Protein AF-A0A813ENY4-F1 (afdb_monomer)

Structure (mmCIF, N/CA/C/O backbone):
data_AF-A0A813ENY4-F1
#
_entry.id   AF-A0A813ENY4-F1
#
loop_
_atom_site.group_PDB
_atom_site.id
_atom_site.type_symbol
_atom_site.label_atom_id
_atom_site.label_alt_id
_atom_site.label_comp_id
_atom_site.label_asym_id
_atom_site.label_entity_id
_atom_site.label_seq_id
_atom_site.pdbx_PDB_ins_code
_atom_site.Cartn_x
_atom_site.Cartn_y
_atom_site.Cartn_z
_atom_site.occupancy
_atom_site.B_iso_or_equiv
_atom_site.auth_seq_id
_atom_site.auth_comp_id
_atom_site.auth_asym_id
_atom_site.auth_atom_id
_atom_site.pdbx_PDB_model_num
ATOM 1 N N . ILE A 1 1 ? 1.647 5.639 4.428 1.00 49.19 1 ILE A N 1
ATOM 2 C CA . ILE A 1 1 ? 2.696 4.763 3.850 1.00 49.19 1 ILE A CA 1
ATOM 3 C C . ILE A 1 1 ? 2.678 4.977 2.338 1.00 49.19 1 ILE A C 1
ATOM 5 O O . ILE A 1 1 ? 1.597 5.144 1.791 1.00 49.19 1 ILE A O 1
ATOM 9 N N . ALA A 1 2 ? 3.833 5.118 1.685 1.00 55.12 2 ALA A N 1
ATOM 10 C CA . ALA A 1 2 ? 3.888 5.324 0.236 1.00 55.12 2 ALA A CA 1
ATOM 11 C C . ALA A 1 2 ? 3.777 3.967 -0.471 1.00 55.12 2 ALA A C 1
ATOM 13 O O . ALA A 1 2 ? 4.491 3.037 -0.095 1.00 55.12 2 ALA A O 1
ATOM 14 N N . LEU A 1 3 ? 2.907 3.855 -1.480 1.00 65.38 3 LEU A N 1
ATOM 15 C CA . LEU A 1 3 ? 2.871 2.681 -2.355 1.00 65.38 3 LEU A CA 1
ATOM 16 C C . LEU A 1 3 ? 4.274 2.432 -2.937 1.00 65.38 3 LEU A C 1
ATOM 18 O O . LEU A 1 3 ? 5.003 3.404 -3.187 1.00 65.38 3 LEU A O 1
ATOM 22 N N . PRO A 1 4 ? 4.670 1.163 -3.182 1.00 71.19 4 PRO A N 1
ATOM 23 C CA . PRO A 1 4 ? 5.935 0.886 -3.840 1.00 71.19 4 PRO A CA 1
ATOM 24 C C . PRO A 1 4 ? 5.975 1.671 -5.156 1.00 71.19 4 PRO A C 1
ATOM 26 O O . PRO A 1 4 ? 4.984 1.694 -5.904 1.00 71.19 4 PRO A O 1
ATOM 29 N N . PRO A 1 5 ? 7.082 2.383 -5.412 1.00 79.12 5 PRO A N 1
ATOM 30 C CA . PRO A 1 5 ? 7.157 3.290 -6.537 1.00 79.12 5 PRO A CA 1
ATOM 31 C C . PRO A 1 5 ? 7.044 2.501 -7.839 1.00 79.12 5 PRO A C 1
ATOM 33 O O . PRO A 1 5 ? 7.488 1.351 -7.925 1.00 79.12 5 PRO A O 1
ATOM 36 N N . ARG A 1 6 ? 6.469 3.128 -8.861 1.00 86.38 6 ARG A N 1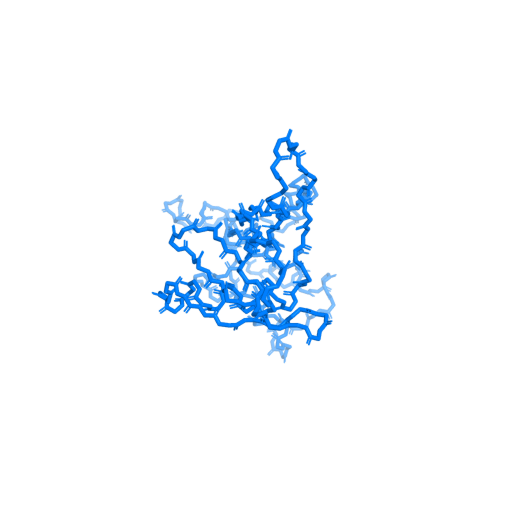
ATOM 37 C CA . ARG A 1 6 ? 6.547 2.592 -10.218 1.00 86.38 6 ARG A CA 1
ATOM 38 C C . ARG A 1 6 ? 7.809 3.106 -10.880 1.00 86.38 6 ARG A C 1
ATOM 40 O O . ARG A 1 6 ? 8.228 4.241 -10.650 1.00 86.38 6 ARG A O 1
ATOM 47 N N . TRP A 1 7 ? 8.413 2.253 -11.689 1.00 89.56 7 TRP A N 1
ATOM 48 C CA . TRP A 1 7 ? 9.549 2.637 -12.502 1.00 89.56 7 TRP A CA 1
ATOM 49 C C . TRP A 1 7 ? 9.051 2.959 -13.898 1.00 89.56 7 TRP A C 1
ATOM 51 O O . TRP A 1 7 ? 8.224 2.245 -14.467 1.00 89.56 7 TRP A O 1
ATOM 61 N N . GLU A 1 8 ? 9.540 4.062 -14.434 1.00 90.69 8 GLU A N 1
ATOM 62 C CA . GLU A 1 8 ? 9.233 4.496 -15.785 1.00 90.69 8 GLU A CA 1
ATOM 63 C C . GLU A 1 8 ? 10.535 4.622 -16.558 1.00 90.69 8 GLU A C 1
ATOM 65 O O . GLU A 1 8 ? 11.577 4.978 -15.996 1.00 90.69 8 GLU A O 1
ATOM 70 N N . PHE A 1 9 ? 10.462 4.339 -17.850 1.00 89.00 9 PHE A N 1
ATOM 71 C CA . PHE A 1 9 ? 11.587 4.438 -18.752 1.00 89.00 9 PHE A CA 1
ATOM 72 C C . PHE A 1 9 ? 11.275 5.341 -19.933 1.00 89.00 9 PHE A C 1
ATOM 74 O O . PHE A 1 9 ? 10.124 5.532 -20.329 1.00 89.00 9 PHE A O 1
ATOM 81 N N . ARG A 1 10 ? 12.331 5.894 -20.510 1.00 87.44 10 ARG A N 1
ATOM 82 C CA . ARG A 1 10 ? 12.266 6.653 -21.750 1.00 87.44 10 ARG A CA 1
ATOM 83 C C . ARG A 1 10 ? 13.466 6.299 -22.604 1.00 87.44 10 ARG A C 1
ATOM 85 O O . ARG A 1 10 ? 14.595 6.401 -22.129 1.00 87.44 10 ARG A O 1
ATOM 92 N N . ASP A 1 11 ? 13.233 5.932 -23.857 1.00 81.31 11 ASP A N 1
ATOM 93 C CA . ASP A 1 11 ? 14.319 5.687 -24.805 1.00 81.31 11 ASP A CA 1
ATOM 94 C C . ASP A 1 11 ? 15.126 6.977 -25.011 1.00 81.31 11 ASP A C 1
ATOM 96 O O . ASP A 1 11 ? 14.566 8.060 -25.223 1.00 81.31 11 ASP A O 1
ATOM 100 N N . ARG A 1 12 ? 16.453 6.887 -24.922 1.00 69.81 12 ARG A N 1
ATOM 101 C CA . ARG A 1 12 ? 17.342 8.034 -25.121 1.00 69.81 12 ARG A CA 1
ATOM 102 C C . ARG A 1 12 ? 17.624 8.229 -26.612 1.00 69.81 12 ARG A C 1
ATOM 104 O O . ARG A 1 12 ? 18.744 8.031 -27.065 1.00 69.81 12 ARG A O 1
ATOM 111 N N . ALA A 1 13 ? 16.613 8.611 -27.388 1.00 62.62 13 ALA A N 1
ATOM 112 C CA . ALA A 1 13 ? 16.852 9.078 -28.752 1.00 62.62 13 ALA A CA 1
ATOM 113 C C . ALA A 1 13 ? 17.598 10.426 -28.709 1.00 62.62 13 ALA A C 1
ATOM 115 O O . ALA A 1 13 ? 17.236 11.317 -27.935 1.00 62.62 13 ALA A O 1
ATOM 116 N N . PHE A 1 14 ? 18.647 10.587 -29.522 1.00 53.12 14 PHE A N 1
ATOM 117 C CA . PHE A 1 14 ? 19.328 11.874 -29.685 1.00 53.12 14 PHE A CA 1
ATOM 118 C C . PHE A 1 14 ? 18.311 12.940 -30.142 1.00 53.12 14 PHE A C 1
ATOM 120 O O . PHE A 1 14 ? 17.732 12.824 -31.216 1.00 53.12 14 PHE A O 1
ATOM 127 N N . GLY A 1 15 ? 18.090 13.980 -29.329 1.00 55.00 15 GLY A N 1
ATOM 128 C CA . GLY A 1 15 ? 17.437 15.223 -29.766 1.00 55.00 15 GLY A CA 1
ATOM 129 C C . GLY A 1 15 ? 15.924 15.377 -29.551 1.00 55.00 15 GLY A C 1
ATOM 130 O O . GLY A 1 15 ? 15.407 16.435 -29.894 1.00 55.00 15 GLY A O 1
ATOM 131 N N . SER A 1 16 ? 15.200 14.417 -28.957 1.00 55.69 16 SER A N 1
ATOM 132 C CA . SER A 1 16 ? 13.771 14.612 -28.632 1.00 55.69 16 SER A CA 1
ATOM 133 C C . SER A 1 16 ? 13.408 14.097 -27.233 1.00 55.69 16 SER A C 1
ATOM 135 O O . SER A 1 16 ? 13.783 12.974 -26.878 1.00 55.69 16 SER A O 1
ATOM 137 N N . PRO A 1 17 ? 12.683 14.878 -26.404 1.00 61.00 17 PRO A N 1
ATOM 138 C CA . PRO A 1 17 ? 12.176 14.401 -25.127 1.00 61.00 17 PRO A CA 1
ATOM 139 C C . PRO A 1 17 ? 11.044 13.397 -25.386 1.00 61.00 17 PRO A C 1
ATOM 141 O O . PRO A 1 17 ? 9.875 13.759 -25.448 1.00 61.00 17 PRO A O 1
ATOM 144 N N . GLY A 1 18 ? 11.396 12.119 -25.543 1.00 68.25 18 GLY A N 1
ATOM 145 C CA . GLY A 1 18 ? 10.421 11.035 -25.672 1.00 68.25 18 GLY A CA 1
ATOM 146 C C . GLY A 1 18 ? 9.425 10.966 -24.502 1.00 68.25 18 GLY A C 1
ATOM 147 O O . GLY A 1 18 ? 9.618 11.565 -23.438 1.00 68.25 18 GLY A O 1
ATOM 148 N N . ILE A 1 19 ? 8.354 10.198 -24.689 1.00 81.94 19 ILE A N 1
ATOM 149 C CA . ILE A 1 19 ? 7.326 9.973 -23.665 1.00 81.94 19 ILE A CA 1
ATOM 150 C C . ILE A 1 19 ? 7.854 8.975 -22.629 1.00 81.94 19 ILE A C 1
ATOM 152 O O . ILE A 1 19 ? 8.427 7.946 -22.988 1.00 81.94 19 ILE A O 1
ATOM 156 N N . TRP A 1 20 ? 7.638 9.269 -21.348 1.00 85.69 2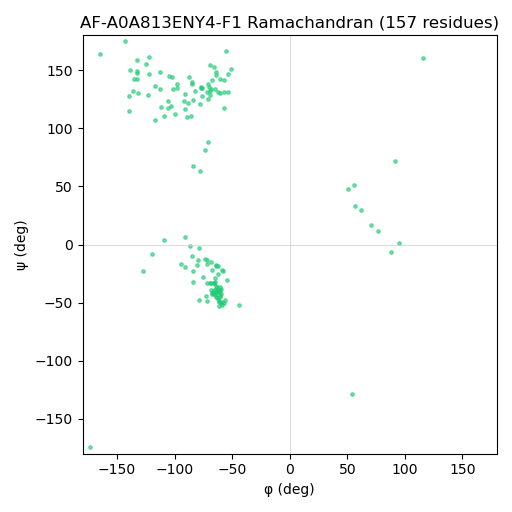0 TRP A N 1
ATOM 157 C CA . TRP A 1 20 ? 7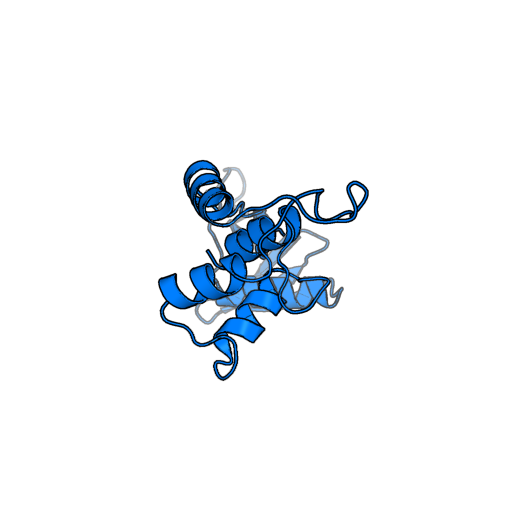.889 8.324 -20.264 1.00 85.69 20 TRP A CA 1
ATOM 158 C C . TRP A 1 20 ? 6.856 7.205 -20.279 1.00 85.69 20 TRP A C 1
ATOM 160 O O . TRP A 1 20 ? 5.653 7.465 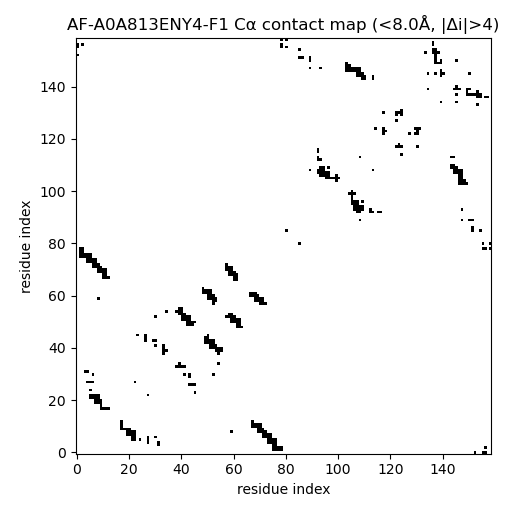-20.252 1.00 85.69 20 TRP A O 1
ATOM 170 N N . ARG A 1 21 ? 7.330 5.963 -20.318 1.00 87.31 21 ARG A N 1
ATOM 171 C CA . ARG A 1 21 ? 6.495 4.764 -20.350 1.00 87.31 21 ARG A CA 1
ATOM 172 C C . ARG A 1 21 ? 6.673 3.992 -19.047 1.00 87.31 21 ARG A C 1
ATOM 174 O O . ARG A 1 21 ? 7.811 3.811 -18.614 1.00 87.31 21 ARG A O 1
ATOM 181 N N . PRO A 1 22 ? 5.591 3.537 -18.405 1.00 88.19 22 PRO A N 1
ATOM 182 C CA . PRO A 1 22 ? 5.716 2.694 -17.227 1.00 88.19 22 PRO A CA 1
ATOM 183 C C . PRO A 1 22 ? 6.305 1.336 -17.607 1.00 88.19 22 PRO A C 1
ATOM 185 O O . PRO A 1 22 ? 5.953 0.764 -18.641 1.00 88.19 22 PRO A O 1
ATOM 188 N N . PHE A 1 23 ? 7.171 0.799 -16.751 1.00 89.00 23 PHE A N 1
ATOM 189 C CA . PHE A 1 23 ? 7.467 -0.627 -16.803 1.00 89.00 23 PHE A CA 1
ATOM 190 C C . PHE A 1 23 ? 6.223 -1.441 -16.435 1.00 89.00 23 PHE A C 1
ATOM 192 O O . PHE A 1 23 ? 5.409 -0.981 -15.624 1.00 89.00 23 PHE A O 1
ATOM 199 N N . PRO A 1 24 ? 6.107 -2.679 -16.948 1.00 89.38 24 PRO A N 1
ATOM 200 C CA . PRO A 1 24 ? 5.180 -3.658 -16.397 1.00 89.38 24 PRO A CA 1
ATOM 201 C C . PRO A 1 24 ? 5.356 -3.798 -14.879 1.00 89.38 24 PRO A C 1
ATOM 203 O O . PRO A 1 24 ? 6.446 -3.591 -14.337 1.00 89.38 24 PRO A O 1
ATOM 206 N N . GLU A 1 25 ? 4.279 -4.150 -14.180 1.00 86.81 25 GLU A N 1
ATOM 207 C CA . GLU A 1 25 ? 4.276 -4.193 -12.714 1.00 86.81 25 GLU A CA 1
ATOM 208 C C . GLU A 1 25 ? 5.257 -5.228 -12.149 1.00 86.81 25 GLU A C 1
ATOM 210 O O . GLU A 1 25 ? 5.948 -4.932 -11.175 1.00 86.81 25 GLU A O 1
ATOM 215 N N . SER A 1 26 ? 5.403 -6.379 -12.814 1.00 88.75 26 SER A N 1
ATOM 216 C CA . SER A 1 26 ? 6.401 -7.406 -12.481 1.00 88.75 26 SER A CA 1
ATOM 217 C C . SER A 1 26 ? 7.831 -6.859 -12.532 1.00 88.75 26 SER A C 1
ATOM 219 O O . SER A 1 26 ? 8.571 -6.963 -11.558 1.00 88.75 26 SER A O 1
ATOM 221 N N . VAL A 1 27 ? 8.187 -6.167 -13.616 1.00 89.94 27 VAL A N 1
ATOM 222 C CA . VAL A 1 27 ? 9.512 -5.552 -13.795 1.00 89.94 27 VAL A CA 1
ATOM 223 C C . VAL A 1 27 ? 9.737 -4.433 -12.776 1.00 89.94 27 VAL A C 1
ATOM 225 O O . VAL A 1 27 ? 10.797 -4.341 -12.162 1.00 89.94 27 VAL A O 1
ATOM 228 N N . SER A 1 28 ? 8.720 -3.605 -12.513 1.00 90.12 28 SER A N 1
ATOM 229 C CA . SER A 1 28 ? 8.797 -2.597 -11.445 1.00 90.12 28 SER A CA 1
ATOM 230 C C . SER A 1 28 ? 9.025 -3.232 -10.066 1.00 90.12 28 SER A C 1
ATOM 232 O O . SER A 1 28 ? 9.752 -2.664 -9.248 1.00 90.12 28 SER A O 1
ATOM 234 N N . ALA A 1 29 ? 8.428 -4.395 -9.787 1.00 88.88 29 ALA A N 1
ATOM 235 C CA . ALA A 1 29 ? 8.618 -5.121 -8.534 1.00 88.88 29 ALA A CA 1
ATOM 236 C C . ALA A 1 29 ? 10.041 -5.688 -8.399 1.00 88.88 29 ALA A C 1
ATOM 238 O O . ALA A 1 29 ? 10.624 -5.590 -7.315 1.00 88.88 29 ALA A O 1
ATOM 239 N N . GLU A 1 30 ? 10.622 -6.198 -9.487 1.00 90.19 30 GLU A N 1
ATOM 240 C CA . GLU A 1 30 ? 12.023 -6.638 -9.539 1.00 90.19 30 GLU A CA 1
ATOM 241 C C . GLU A 1 30 ? 12.983 -5.477 -9.260 1.00 90.19 30 GLU A C 1
ATOM 243 O O . GLU A 1 30 ? 13.822 -5.569 -8.362 1.00 90.19 30 GLU A O 1
ATOM 248 N N . ILE A 1 31 ? 12.796 -4.333 -9.927 1.00 90.44 31 ILE A N 1
ATOM 249 C CA . ILE A 1 31 ? 13.617 -3.135 -9.694 1.00 90.44 31 ILE A CA 1
ATOM 250 C C . ILE A 1 31 ? 13.474 -2.648 -8.239 1.00 90.44 31 ILE A C 1
ATOM 252 O O . ILE A 1 31 ? 14.457 -2.289 -7.585 1.00 90.44 31 ILE A O 1
ATOM 256 N N . ASN A 1 32 ? 12.264 -2.699 -7.677 1.00 90.19 32 ASN A N 1
ATOM 257 C CA . ASN A 1 32 ? 12.036 -2.399 -6.262 1.00 90.19 32 ASN A CA 1
ATOM 258 C C . ASN A 1 32 ? 12.704 -3.407 -5.317 1.00 90.19 3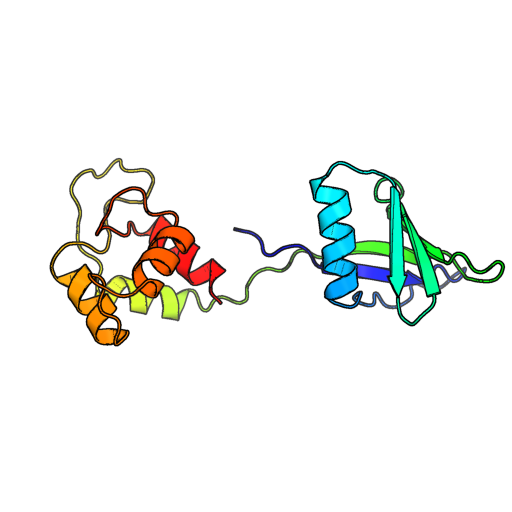2 ASN A C 1
ATOM 260 O O . ASN A 1 32 ? 13.115 -3.033 -4.216 1.00 90.19 32 ASN A O 1
ATOM 264 N N . ALA A 1 33 ? 12.813 -4.679 -5.699 1.00 88.75 33 ALA A N 1
ATOM 265 C CA . ALA A 1 33 ? 13.551 -5.674 -4.930 1.00 88.75 33 ALA A CA 1
ATOM 266 C C . ALA A 1 33 ? 15.061 -5.382 -4.943 1.00 88.75 33 ALA A C 1
ATOM 268 O O . ALA A 1 33 ? 15.670 -5.416 -3.874 1.00 88.75 33 ALA A O 1
ATOM 269 N N . LEU A 1 34 ? 15.634 -5.012 -6.097 1.00 88.62 34 LEU A N 1
ATOM 270 C CA . LEU A 1 34 ? 17.035 -4.574 -6.211 1.00 88.62 34 LEU A CA 1
ATOM 271 C C . LEU A 1 34 ? 17.315 -3.379 -5.287 1.00 88.62 34 LEU A C 1
ATOM 273 O O . LEU A 1 34 ? 18.224 -3.429 -4.456 1.00 88.62 34 LEU A O 1
ATOM 277 N N . ALA A 1 35 ? 16.468 -2.346 -5.368 1.00 86.56 35 ALA A N 1
ATOM 278 C CA . ALA A 1 35 ? 16.592 -1.139 -4.555 1.00 86.56 35 ALA A CA 1
ATOM 279 C C . ALA A 1 35 ? 16.501 -1.439 -3.049 1.00 86.56 35 ALA A C 1
ATOM 281 O O . ALA A 1 35 ? 17.306 -0.936 -2.267 1.00 86.56 35 ALA A O 1
ATOM 282 N N . ARG A 1 36 ? 15.556 -2.295 -2.631 1.00 86.56 36 ARG A N 1
ATOM 283 C CA . ARG A 1 36 ? 15.403 -2.702 -1.220 1.00 86.56 36 ARG A CA 1
ATOM 284 C C . ARG A 1 36 ? 16.599 -3.493 -0.693 1.00 86.56 36 ARG A C 1
ATOM 286 O O . ARG A 1 36 ? 16.919 -3.371 0.482 1.00 86.56 36 ARG A O 1
ATOM 293 N N . ARG A 1 37 ? 17.265 -4.277 -1.546 1.00 87.12 37 ARG A N 1
ATOM 294 C CA . ARG A 1 37 ? 18.490 -5.019 -1.202 1.00 87.12 37 ARG A CA 1
ATOM 295 C C . ARG A 1 37 ? 19.749 -4.140 -1.203 1.00 87.12 37 ARG A C 1
ATOM 297 O O . ARG A 1 37 ? 20.827 -4.649 -0.915 1.00 87.12 37 ARG A O 1
ATOM 304 N N . GLY A 1 38 ? 19.640 -2.854 -1.552 1.00 85.00 38 GLY A N 1
ATOM 305 C CA . GLY A 1 38 ? 20.785 -1.946 -1.671 1.00 85.00 38 GLY A CA 1
ATOM 306 C C . GLY A 1 38 ? 21.685 -2.238 -2.877 1.00 85.00 38 GLY A C 1
ATOM 307 O O . GLY A 1 38 ? 22.827 -1.779 -2.919 1.00 85.00 38 GLY A O 1
ATOM 308 N N . GLN A 1 39 ? 21.200 -3.007 -3.857 1.00 88.88 39 GLN A N 1
ATOM 309 C CA . GLN A 1 39 ? 21.960 -3.320 -5.064 1.00 88.88 39 GLN A CA 1
ATOM 310 C C . GLN A 1 39 ? 21.943 -2.129 -6.024 1.00 88.88 39 GLN A C 1
ATOM 312 O O . GLN A 1 39 ? 20.900 -1.525 -6.262 1.00 88.88 39 GLN A O 1
ATOM 317 N N . ARG A 1 40 ? 23.108 -1.794 -6.587 1.00 88.44 40 ARG A N 1
ATOM 318 C CA . ARG A 1 40 ? 23.251 -0.676 -7.536 1.00 88.44 40 ARG A CA 1
ATOM 319 C C . ARG A 1 40 ? 22.907 -1.067 -8.970 1.00 88.44 40 ARG A C 1
ATOM 321 O O . ARG A 1 40 ? 22.405 -0.238 -9.718 1.00 88.44 40 ARG A O 1
ATOM 328 N N . ARG A 1 41 ? 23.173 -2.323 -9.334 1.00 90.94 41 ARG A N 1
ATOM 329 C CA . ARG A 1 41 ? 22.921 -2.891 -10.660 1.00 90.94 41 ARG A CA 1
ATOM 330 C C . ARG A 1 41 ? 22.233 -4.244 -10.543 1.00 90.94 41 ARG A C 1
ATOM 332 O O . ARG A 1 41 ? 22.512 -4.981 -9.598 1.00 90.94 41 ARG A O 1
ATOM 339 N N . GLY A 1 42 ? 21.383 -4.574 -11.507 1.00 90.50 42 GLY A N 1
ATOM 340 C CA . GLY A 1 42 ? 20.768 -5.894 -11.621 1.00 90.50 42 GLY A CA 1
ATOM 341 C C . GLY A 1 42 ? 20.135 -6.113 -12.988 1.00 90.50 42 GLY A C 1
ATOM 342 O O . GLY A 1 42 ? 19.912 -5.159 -13.730 1.00 90.50 42 GLY A O 1
ATOM 343 N N . ASN A 1 43 ? 19.850 -7.369 -13.313 1.00 91.19 43 ASN A N 1
ATOM 344 C CA . ASN A 1 43 ? 19.219 -7.739 -14.576 1.00 91.19 43 ASN A CA 1
ATOM 345 C C . ASN A 1 43 ? 17.718 -7.935 -14.363 1.00 91.19 43 ASN A C 1
ATOM 347 O O . ASN A 1 43 ? 17.313 -8.532 -13.365 1.00 91.19 43 ASN A O 1
ATOM 351 N N . VAL A 1 44 ? 16.913 -7.442 -15.299 1.00 90.31 44 VAL A N 1
ATOM 352 C CA . VAL A 1 44 ? 15.458 -7.640 -15.340 1.00 90.31 44 VAL A CA 1
ATOM 353 C C . VAL A 1 44 ? 15.044 -8.049 -16.748 1.00 90.31 44 VAL A C 1
ATOM 355 O O . VAL A 1 44 ? 15.675 -7.641 -17.724 1.00 90.31 44 VAL A O 1
ATOM 358 N N . SER A 1 45 ? 13.982 -8.839 -16.875 1.00 86.69 45 SER A N 1
ATOM 359 C CA . SER A 1 45 ? 13.466 -9.255 -18.185 1.00 86.69 45 SER A CA 1
ATOM 360 C C . SER A 1 45 ? 12.235 -8.439 -18.565 1.00 86.69 45 SER A C 1
ATOM 362 O O . SER A 1 45 ? 11.326 -8.253 -17.759 1.00 86.69 45 SER A O 1
ATOM 364 N N . MET A 1 46 ? 12.174 -7.949 -19.803 1.00 83.19 46 MET A N 1
ATOM 365 C CA . MET A 1 46 ? 11.014 -7.219 -20.310 1.00 83.19 46 MET A CA 1
ATOM 366 C C . MET A 1 46 ? 10.725 -7.620 -21.754 1.00 83.19 46 MET A C 1
ATOM 368 O O . MET A 1 46 ? 11.510 -7.335 -22.653 1.00 83.19 46 MET A O 1
ATOM 372 N N . GLY A 1 47 ? 9.567 -8.246 -21.987 1.00 77.25 47 GLY A N 1
ATOM 373 C CA . GLY A 1 47 ? 9.117 -8.598 -23.339 1.00 77.25 47 GLY A CA 1
ATOM 374 C C . GLY A 1 47 ? 10.040 -9.577 -24.075 1.00 77.25 47 GLY A C 1
ATOM 375 O O . GLY A 1 47 ? 10.134 -9.502 -25.292 1.00 77.25 47 GLY A O 1
ATOM 376 N N . GLY A 1 48 ? 10.736 -10.458 -23.346 1.00 78.25 48 GLY A N 1
ATOM 377 C CA . GLY A 1 48 ? 11.679 -11.429 -23.914 1.00 78.25 48 GLY A CA 1
ATOM 378 C C . GLY A 1 48 ? 13.118 -10.923 -24.070 1.00 78.25 48 GLY A C 1
ATOM 379 O O . GLY A 1 48 ? 13.994 -11.727 -24.368 1.00 78.25 48 GLY A O 1
ATOM 380 N N . SER A 1 49 ? 13.381 -9.638 -23.814 1.00 81.31 49 SER A N 1
ATOM 381 C CA . SER A 1 49 ? 14.734 -9.066 -23.789 1.00 81.31 49 SER A CA 1
ATOM 382 C C . SER A 1 49 ? 15.228 -8.879 -22.354 1.00 81.31 49 SER A C 1
ATOM 384 O O . SER A 1 49 ? 14.456 -8.495 -21.469 1.00 81.31 49 SER A O 1
ATOM 386 N N . GLU A 1 50 ? 16.522 -9.095 -22.121 1.00 87.94 50 GLU A N 1
ATOM 387 C CA . GLU A 1 50 ? 17.165 -8.757 -20.849 1.00 87.94 50 GLU A CA 1
ATOM 388 C C . GLU A 1 50 ? 17.611 -7.289 -20.828 1.00 87.94 50 GLU A C 1
ATOM 390 O O . GLU A 1 50 ? 18.103 -6.730 -21.811 1.00 87.94 50 GLU A O 1
ATOM 395 N N . LEU A 1 51 ? 17.418 -6.647 -19.681 1.00 89.19 51 LEU A N 1
ATOM 396 C CA . LEU A 1 51 ? 17.809 -5.272 -19.408 1.00 89.19 51 LEU A CA 1
ATOM 397 C C . LEU A 1 51 ? 18.729 -5.262 -18.190 1.00 89.19 51 LEU A C 1
ATOM 399 O O . LEU A 1 51 ? 18.365 -5.761 -17.127 1.00 89.19 51 LEU A O 1
ATOM 403 N N . VAL A 1 52 ? 19.883 -4.619 -18.316 1.00 91.19 52 VAL A N 1
ATOM 404 C CA . VAL A 1 52 ? 20.745 -4.266 -17.189 1.00 91.19 52 VAL A CA 1
ATOM 405 C C . VAL A 1 52 ? 20.262 -2.934 -16.625 1.00 91.19 52 VAL A C 1
ATOM 407 O O . VAL A 1 52 ? 20.386 -1.890 -17.266 1.00 91.19 52 VAL A O 1
ATOM 410 N N . VAL A 1 53 ? 19.693 -2.963 -15.426 1.00 91.50 53 VAL A N 1
ATOM 411 C CA . VAL A 1 53 ? 19.224 -1.785 -14.693 1.00 91.50 53 VAL A CA 1
ATOM 412 C C . VAL A 1 53 ? 20.340 -1.279 -13.791 1.00 91.50 53 VAL A C 1
ATOM 414 O O . VAL A 1 53 ? 20.823 -2.012 -12.932 1.00 91.50 53 VAL A O 1
ATOM 417 N N . ASP A 1 54 ? 20.710 -0.013 -13.959 1.00 90.69 54 ASP A N 1
ATOM 418 C CA . ASP A 1 54 ? 21.596 0.742 -13.080 1.00 90.69 54 ASP A CA 1
ATOM 419 C C . ASP A 1 54 ? 20.788 1.808 -12.326 1.00 90.69 54 ASP A C 1
ATOM 421 O O . ASP A 1 54 ? 20.291 2.779 -12.905 1.00 90.69 54 ASP A O 1
ATOM 425 N N . LEU A 1 55 ? 20.640 1.608 -11.016 1.00 89.25 55 LEU A N 1
ATOM 426 C CA . LEU A 1 55 ? 19.916 2.507 -10.117 1.00 89.25 55 LEU A CA 1
ATOM 427 C C . LEU A 1 55 ? 20.746 3.717 -9.679 1.00 89.25 55 LEU A C 1
ATOM 429 O O . LEU A 1 55 ? 20.173 4.689 -9.191 1.00 89.25 55 LEU A O 1
ATOM 433 N N . GLN A 1 56 ? 22.072 3.661 -9.822 1.00 87.88 56 GLN A N 1
ATOM 434 C CA . GLN A 1 56 ? 22.957 4.786 -9.531 1.00 87.88 56 GLN A CA 1
ATOM 435 C C . GLN A 1 56 ? 22.931 5.787 -10.689 1.00 87.88 56 GLN A C 1
ATOM 437 O O . GLN A 1 56 ? 22.724 6.978 -10.464 1.00 87.88 56 GLN A O 1
ATOM 442 N N . ASP A 1 57 ? 23.076 5.290 -11.916 1.00 87.00 57 ASP A N 1
ATOM 443 C CA . ASP A 1 57 ? 23.071 6.124 -13.123 1.00 87.00 57 ASP A CA 1
ATOM 444 C C . ASP A 1 57 ? 21.649 6.412 -13.633 1.00 87.00 57 ASP A C 1
ATOM 446 O O . ASP A 1 57 ? 21.455 7.257 -14.507 1.00 87.00 57 ASP A O 1
ATOM 450 N N . MET A 1 58 ? 20.641 5.737 -13.066 1.00 89.88 58 MET A N 1
ATOM 451 C CA . MET A 1 58 ? 19.235 5.824 -13.465 1.00 89.88 58 MET A CA 1
ATOM 452 C C . MET A 1 58 ? 19.056 5.495 -14.955 1.00 89.88 58 MET A C 1
ATOM 454 O O . MET A 1 58 ? 18.419 6.238 -15.709 1.00 89.88 58 MET A O 1
ATOM 458 N N . VAL A 1 59 ? 19.606 4.356 -15.383 1.00 89.25 59 VAL A N 1
ATOM 459 C CA . VAL A 1 59 ? 19.545 3.868 -16.770 1.00 89.25 59 VAL A CA 1
ATOM 460 C C . VAL A 1 59 ? 19.198 2.378 -16.800 1.00 89.25 59 VAL A C 1
ATOM 462 O O . VAL A 1 59 ? 19.663 1.609 -15.969 1.00 89.25 59 VAL A O 1
ATOM 465 N N . ALA A 1 60 ? 18.394 1.953 -17.772 1.00 88.12 60 ALA A N 1
ATOM 466 C CA . ALA A 1 60 ? 18.223 0.556 -18.152 1.00 88.12 60 ALA A CA 1
ATOM 467 C C . ALA A 1 60 ? 18.813 0.342 -19.549 1.00 88.12 60 ALA A C 1
ATOM 469 O O . ALA A 1 60 ? 18.371 0.960 -20.520 1.00 88.12 60 ALA A O 1
ATOM 470 N N . MET A 1 61 ? 19.818 -0.519 -19.650 1.00 87.81 61 MET A N 1
ATOM 471 C CA . MET A 1 61 ? 20.491 -0.857 -20.900 1.00 87.81 61 MET A CA 1
ATOM 472 C C . MET A 1 61 ? 20.007 -2.221 -21.383 1.00 87.81 61 MET A C 1
ATOM 474 O O . MET A 1 61 ? 20.193 -3.200 -20.664 1.00 87.81 61 MET A O 1
ATOM 478 N N . PRO A 1 62 ? 19.386 -2.325 -22.564 1.00 84.12 62 PRO A N 1
ATOM 479 C CA . PRO A 1 62 ? 19.116 -3.630 -23.152 1.00 84.12 62 PRO A CA 1
ATOM 480 C C . PRO A 1 62 ? 20.429 -4.340 -23.474 1.00 84.12 62 PRO A C 1
ATOM 482 O O . PRO A 1 62 ? 21.421 -3.693 -23.808 1.00 84.12 62 PRO A O 1
ATOM 485 N N . THR A 1 63 ? 20.446 -5.663 -23.336 1.00 82.12 63 THR A N 1
ATOM 486 C CA . THR A 1 63 ? 21.638 -6.479 -23.614 1.00 82.12 63 THR A CA 1
ATOM 487 C C . THR A 1 63 ? 21.926 -6.627 -25.114 1.00 82.12 63 THR A C 1
ATOM 489 O O . THR A 1 63 ? 23.029 -7.021 -25.489 1.00 82.12 63 THR A O 1
ATOM 492 N N . ASP A 1 64 ? 20.974 -6.254 -25.975 1.00 78.75 64 ASP A N 1
ATOM 493 C CA . ASP A 1 64 ? 21.125 -6.238 -27.431 1.00 78.75 64 ASP A CA 1
ATOM 494 C C . ASP A 1 64 ? 22.051 -5.105 -27.916 1.00 78.75 64 ASP A C 1
ATOM 496 O O . ASP A 1 64 ? 21.860 -3.934 -27.585 1.00 78.75 64 ASP A O 1
ATOM 500 N N . GLN A 1 65 ? 23.014 -5.437 -28.787 1.00 66.12 65 GLN A N 1
ATOM 501 C CA . GLN A 1 65 ? 24.096 -4.540 -29.243 1.00 66.12 65 GLN A CA 1
ATOM 502 C C . GLN A 1 65 ? 23.643 -3.244 -29.941 1.00 66.12 65 GLN A C 1
ATOM 504 O O . GLN A 1 65 ? 24.407 -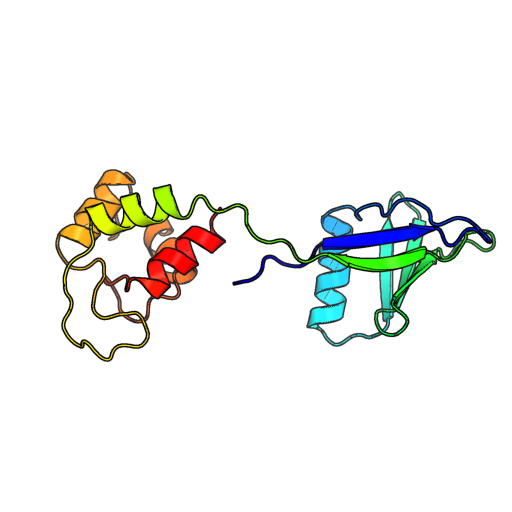2.282 -29.991 1.00 66.12 65 GLN A O 1
ATOM 509 N N . TYR A 1 66 ? 22.424 -3.197 -30.480 1.00 66.62 66 TYR A N 1
ATOM 510 C CA . TYR A 1 66 ? 21.897 -2.040 -31.221 1.00 66.62 66 TYR A CA 1
ATOM 511 C C . TYR A 1 66 ? 20.808 -1.279 -30.467 1.00 66.62 66 TYR A C 1
ATOM 513 O O . TYR A 1 66 ? 20.201 -0.349 -31.004 1.00 66.62 66 TYR A O 1
ATOM 521 N N . ALA A 1 67 ? 20.517 -1.686 -29.236 1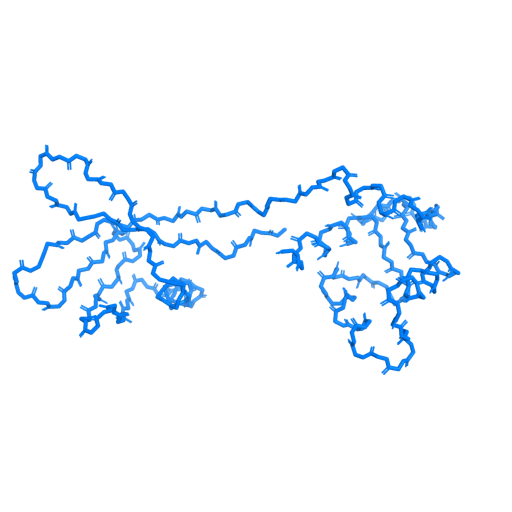.00 71.19 67 ALA A N 1
ATOM 522 C CA . ALA A 1 67 ? 19.415 -1.124 -28.493 1.00 71.19 67 ALA A CA 1
ATOM 523 C C . ALA A 1 67 ? 19.832 0.160 -27.765 1.00 71.19 67 ALA A C 1
ATOM 525 O O . ALA A 1 67 ? 20.910 0.277 -27.183 1.00 71.19 67 ALA A O 1
ATOM 526 N N . VAL A 1 68 ? 18.952 1.155 -27.804 1.00 75.88 68 VAL A N 1
ATOM 527 C CA . VAL A 1 68 ? 19.217 2.468 -27.216 1.00 75.88 68 VAL A CA 1
ATOM 528 C C . VAL A 1 68 ? 19.067 2.391 -25.689 1.00 75.88 68 VAL A C 1
ATOM 530 O O . VAL A 1 68 ? 18.068 1.845 -25.210 1.00 75.88 68 VAL A O 1
ATOM 533 N N . PRO A 1 69 ? 19.998 2.969 -24.902 1.00 80.75 69 PRO A N 1
ATOM 534 C CA . PRO A 1 69 ? 19.846 3.060 -23.456 1.00 80.75 69 PRO A CA 1
ATOM 535 C C . PRO A 1 69 ? 18.558 3.787 -23.068 1.00 80.75 69 PRO A C 1
ATOM 537 O O . PRO A 1 69 ? 18.177 4.795 -23.674 1.00 80.75 69 PRO A O 1
ATOM 540 N N . ARG A 1 70 ? 17.902 3.309 -22.016 1.00 86.44 70 ARG A N 1
ATOM 541 C CA . ARG A 1 70 ? 16.655 3.881 -21.511 1.00 86.44 70 ARG A CA 1
ATOM 542 C C . ARG A 1 70 ? 16.916 4.642 -20.228 1.00 86.44 70 ARG A C 1
ATOM 544 O O . ARG A 1 70 ? 17.422 4.079 -19.268 1.00 86.44 70 ARG A O 1
ATOM 551 N N . MET A 1 71 ? 16.552 5.914 -20.186 1.00 88.81 71 MET A N 1
ATOM 552 C CA . MET A 1 71 ? 16.610 6.696 -18.954 1.00 88.81 71 MET A CA 1
ATOM 553 C C . MET A 1 71 ? 15.520 6.215 -18.000 1.00 88.81 71 MET A C 1
ATOM 555 O O . MET A 1 71 ? 14.396 5.981 -18.442 1.00 88.81 71 MET A O 1
ATOM 559 N N . LEU A 1 72 ? 15.840 6.088 -16.717 1.00 89.81 72 LEU A N 1
ATOM 560 C CA . LEU A 1 72 ? 14.930 5.642 -15.671 1.00 89.81 72 LEU A CA 1
ATOM 561 C C . LEU A 1 72 ? 14.471 6.812 -14.816 1.00 89.81 72 LEU A C 1
ATOM 563 O O . LEU A 1 72 ? 15.236 7.727 -14.512 1.00 89.81 72 LEU A O 1
ATOM 567 N N . ARG A 1 73 ? 13.222 6.750 -14.361 1.00 89.44 73 ARG A N 1
ATOM 568 C CA . ARG A 1 73 ? 12.758 7.578 -13.250 1.00 89.44 73 ARG A CA 1
ATOM 569 C C . ARG A 1 73 ? 11.866 6.791 -12.312 1.00 89.44 73 ARG A C 1
ATOM 571 O O . ARG A 1 73 ? 11.132 5.888 -12.713 1.00 89.44 73 ARG A O 1
ATOM 578 N N . LYS A 1 74 ? 11.916 7.203 -11.052 1.00 87.69 74 LYS A N 1
ATOM 579 C CA . LYS A 1 74 ? 11.058 6.704 -9.988 1.00 87.69 74 LYS A CA 1
ATOM 580 C C . LYS A 1 74 ? 9.805 7.575 -9.915 1.00 87.69 74 LYS A C 1
ATOM 582 O O . LYS A 1 74 ? 9.895 8.764 -9.625 1.00 87.69 74 LYS A O 1
ATOM 587 N N . SER A 1 75 ? 8.650 6.975 -10.168 1.00 82.62 75 SER A N 1
ATOM 588 C CA . SER A 1 75 ? 7.336 7.609 -10.076 1.00 82.62 75 SER A CA 1
ATOM 589 C C . SER A 1 75 ? 6.691 7.217 -8.746 1.00 82.62 75 SER A C 1
ATOM 591 O O . SER A 1 75 ? 6.412 6.040 -8.486 1.00 82.62 75 SER A O 1
ATOM 593 N N . LEU A 1 76 ? 6.528 8.192 -7.850 1.00 74.75 76 LEU A N 1
ATOM 594 C CA . LEU A 1 76 ? 5.870 7.978 -6.563 1.00 74.75 76 LEU A CA 1
ATOM 595 C C . LEU A 1 76 ? 4.359 7.945 -6.784 1.00 74.75 76 LEU A C 1
ATOM 597 O O . LEU A 1 76 ? 3.774 8.917 -7.256 1.00 74.75 76 LEU A O 1
ATOM 601 N N . ARG A 1 77 ? 3.720 6.830 -6.419 1.00 65.31 77 ARG A N 1
ATOM 602 C CA . ARG A 1 77 ? 2.261 6.758 -6.392 1.00 65.31 77 ARG A CA 1
ATOM 603 C C . ARG A 1 77 ? 1.759 7.319 -5.072 1.00 65.31 77 ARG A C 1
ATOM 605 O O . ARG A 1 77 ? 2.129 6.835 -4.002 1.00 65.31 77 ARG A O 1
ATOM 612 N N . HIS A 1 78 ? 0.877 8.302 -5.168 1.00 61.31 78 HIS A N 1
ATOM 613 C CA . HIS A 1 78 ? -0.017 8.627 -4.073 1.00 61.31 78 HIS A CA 1
ATOM 614 C C . HIS A 1 78 ? -1.270 7.766 -4.245 1.00 61.31 78 HIS A C 1
ATOM 616 O O . HIS A 1 78 ? -1.880 7.835 -5.313 1.00 61.31 78 HIS A O 1
ATOM 622 N N . PRO A 1 79 ? -1.638 6.932 -3.260 1.00 63.31 79 PRO A N 1
ATOM 623 C CA . PRO A 1 79 ? -2.922 6.245 -3.304 1.00 63.31 79 PRO A CA 1
ATOM 624 C C . PRO A 1 79 ? -4.035 7.301 -3.417 1.00 63.31 79 PRO A C 1
ATOM 626 O O . PRO A 1 79 ? -4.004 8.322 -2.716 1.00 63.31 79 PRO A O 1
ATOM 629 N N . SER A 1 80 ? -4.967 7.115 -4.359 1.00 66.00 80 SER A N 1
ATOM 630 C CA . SER A 1 80 ? -6.081 8.040 -4.601 1.00 66.00 80 SER A CA 1
ATOM 631 C C . SER A 1 80 ? -7.168 7.828 -3.553 1.00 66.00 80 SER A C 1
ATOM 633 O O . SER A 1 80 ? -8.279 7.414 -3.865 1.00 66.00 80 SER A O 1
ATOM 635 N N . ILE A 1 81 ? -6.825 8.085 -2.295 1.00 71.31 81 ILE A N 1
ATOM 636 C CA . ILE A 1 81 ? -7.719 7.812 -1.175 1.00 71.31 81 ILE A CA 1
ATOM 637 C C . ILE A 1 81 ? -8.785 8.888 -1.125 1.00 71.31 81 ILE A C 1
ATOM 639 O O . ILE A 1 81 ? -8.474 10.087 -1.036 1.00 71.31 81 ILE A O 1
ATOM 643 N N . ASN A 1 82 ? -10.048 8.473 -1.086 1.00 83.19 82 ASN A N 1
ATOM 644 C CA . ASN A 1 82 ? -11.131 9.387 -0.757 1.00 83.19 82 ASN A CA 1
ATOM 645 C C . ASN A 1 82 ? -11.102 9.701 0.746 1.00 83.19 82 ASN A C 1
ATOM 647 O O . ASN A 1 82 ? -11.852 9.147 1.550 1.00 83.19 82 ASN A O 1
ATOM 651 N N . LYS A 1 83 ? -10.234 10.644 1.131 1.00 80.75 83 LYS A N 1
ATOM 652 C CA . LYS A 1 83 ? -10.028 11.053 2.530 1.00 80.75 83 LYS A CA 1
ATOM 653 C C . LYS A 1 83 ? -11.322 11.475 3.227 1.00 80.75 83 LYS A C 1
ATOM 655 O O . LYS A 1 83 ? -11.431 11.329 4.441 1.00 80.75 83 LYS A O 1
ATOM 660 N N . LYS A 1 84 ? -12.289 12.024 2.480 1.00 85.44 84 LYS A N 1
ATOM 661 C CA . LYS A 1 84 ? -13.575 12.463 3.031 1.00 85.44 84 LYS A CA 1
ATOM 662 C C . LYS A 1 84 ? -14.436 11.261 3.415 1.00 85.44 84 LYS A C 1
ATOM 664 O O . LYS A 1 84 ? -14.917 11.226 4.543 1.00 85.44 84 LYS A O 1
ATOM 669 N N . ALA A 1 85 ? -14.571 10.286 2.516 1.00 86.81 85 ALA A N 1
ATOM 670 C CA . ALA A 1 85 ? -15.310 9.054 2.784 1.00 86.81 85 ALA A CA 1
ATOM 671 C C . ALA A 1 85 ? -14.660 8.249 3.917 1.00 86.81 85 ALA A C 1
ATOM 673 O O . ALA A 1 85 ? -15.341 7.869 4.864 1.00 86.81 85 ALA A O 1
ATOM 674 N N . LEU A 1 86 ? -13.332 8.099 3.892 1.00 86.62 86 LEU A N 1
ATOM 675 C CA . LEU A 1 86 ? -12.584 7.391 4.933 1.00 86.62 86 LEU A CA 1
ATOM 676 C C . LEU A 1 86 ? -12.766 8.031 6.318 1.00 86.62 86 LEU A C 1
ATOM 678 O O . LEU A 1 86 ? -12.971 7.347 7.317 1.00 86.62 86 LEU A O 1
ATOM 682 N N . ARG A 1 87 ? -12.728 9.369 6.380 1.00 87.12 87 ARG A N 1
ATOM 683 C CA . ARG A 1 87 ? -12.961 10.107 7.625 1.00 87.12 87 ARG A CA 1
ATOM 684 C C . ARG A 1 87 ? -14.399 9.947 8.114 1.00 87.12 87 ARG A C 1
ATOM 686 O O . ARG A 1 87 ? -14.599 9.807 9.312 1.00 87.12 87 ARG A O 1
ATOM 693 N N . GLN A 1 88 ? -15.385 9.976 7.217 1.00 90.06 88 GLN A N 1
ATOM 694 C CA . GLN A 1 88 ? -16.789 9.743 7.578 1.00 90.06 88 GLN A CA 1
ATOM 695 C C . GLN A 1 88 ? -17.009 8.322 8.102 1.00 90.06 88 GLN A C 1
ATOM 697 O O . GLN A 1 88 ? -17.699 8.152 9.101 1.00 90.06 88 GLN A O 1
ATOM 702 N N . PHE A 1 89 ? -16.377 7.332 7.472 1.00 90.69 89 PHE A N 1
ATOM 703 C CA . PHE A 1 89 ? -16.409 5.946 7.920 1.00 90.69 89 PHE A CA 1
ATOM 704 C C . PHE A 1 89 ? -15.804 5.792 9.319 1.00 90.69 89 PHE A C 1
ATOM 706 O O . PHE A 1 89 ? -16.459 5.265 10.210 1.00 90.69 89 PHE A O 1
ATOM 713 N N . TYR A 1 90 ? -14.610 6.348 9.552 1.00 92.19 90 TYR A N 1
ATOM 714 C CA . TYR A 1 90 ? -13.971 6.353 10.871 1.00 92.19 90 TYR A CA 1
ATOM 715 C C . TYR A 1 90 ? -14.859 6.995 11.952 1.00 92.19 90 TYR A C 1
ATOM 717 O O . TYR A 1 90 ? -15.072 6.415 13.013 1.00 92.19 90 TYR A O 1
ATOM 725 N N . LEU A 1 91 ? -15.429 8.172 11.668 1.00 93.00 91 LEU A N 1
ATOM 726 C CA . LEU A 1 91 ? -16.254 8.915 12.627 1.00 93.00 91 LEU A CA 1
ATOM 727 C C . LEU A 1 91 ? -17.548 8.191 13.030 1.00 93.00 91 LEU A C 1
ATOM 729 O O . LEU A 1 91 ? -18.120 8.538 14.057 1.00 93.00 91 LEU A O 1
ATOM 733 N N . LYS A 1 92 ? -18.007 7.191 12.266 1.00 93.38 92 LYS A N 1
ATOM 734 C CA . LYS A 1 92 ? -19.164 6.361 12.641 1.00 93.38 92 LYS A CA 1
ATOM 735 C C . LYS A 1 92 ? -18.893 5.522 13.902 1.00 93.38 92 LYS A C 1
ATOM 737 O O . LYS A 1 92 ? -19.829 5.225 14.643 1.00 93.38 92 LYS A O 1
ATOM 742 N N . TYR A 1 93 ? -17.631 5.164 14.141 1.00 94.25 93 TYR A N 1
ATOM 743 C CA . TYR A 1 93 ? -17.214 4.261 15.220 1.00 94.25 93 TYR A CA 1
ATOM 744 C C . TYR A 1 93 ? -16.248 4.905 16.223 1.00 94.25 93 TYR A C 1
ATOM 746 O O . TYR A 1 93 ? -15.917 4.281 17.223 1.00 94.25 93 TYR A O 1
ATOM 754 N N . ALA A 1 94 ? -15.759 6.115 15.946 1.00 92.94 94 ALA A N 1
ATOM 755 C CA . ALA A 1 94 ? -14.771 6.782 16.782 1.00 92.94 94 ALA A CA 1
ATOM 756 C C . ALA A 1 94 ? -15.359 7.236 18.125 1.00 92.94 94 ALA A C 1
ATOM 758 O O . ALA A 1 94 ? -16.426 7.851 18.170 1.00 92.94 94 ALA A O 1
ATOM 759 N N . GLU A 1 95 ? -14.609 6.993 19.192 1.00 91.94 95 GLU A N 1
ATOM 760 C CA . GLU A 1 95 ? -14.890 7.427 20.557 1.00 91.94 95 GLU A CA 1
ATOM 761 C C . GLU A 1 95 ? -13.630 8.036 21.182 1.00 91.94 95 GLU A C 1
ATOM 763 O O . GLU A 1 95 ? -12.501 7.794 20.734 1.00 91.94 95 GLU A O 1
ATOM 768 N N . ASP A 1 96 ? -13.828 8.849 22.216 1.00 89.44 96 ASP A N 1
ATOM 769 C CA . ASP A 1 96 ? -12.724 9.386 23.002 1.00 89.44 96 ASP A CA 1
ATOM 770 C C . ASP A 1 96 ? -12.077 8.252 23.797 1.00 89.44 96 ASP A C 1
ATOM 772 O O . ASP A 1 96 ? -12.752 7.490 24.494 1.00 89.44 96 ASP A O 1
ATOM 776 N N . LEU A 1 97 ? -10.756 8.136 23.693 1.00 85.81 97 LEU A N 1
ATOM 777 C CA . LEU A 1 97 ? -10.003 7.083 24.354 1.00 85.81 97 LEU A CA 1
ATOM 778 C C . LEU A 1 97 ? -9.111 7.666 25.451 1.00 85.81 97 LEU A C 1
ATOM 780 O O . LEU A 1 97 ? -8.587 8.773 25.320 1.00 85.81 97 LEU A O 1
ATOM 784 N N . PRO A 1 98 ? -8.862 6.908 26.530 1.00 79.56 98 PRO A N 1
ATOM 785 C CA . PRO A 1 98 ? -7.908 7.328 27.543 1.00 79.56 98 PRO A CA 1
ATOM 786 C C . PRO A 1 98 ? -6.505 7.493 26.934 1.00 79.56 98 PRO A C 1
ATOM 788 O O . PRO A 1 98 ? -6.081 6.721 26.067 1.00 79.56 98 PRO A O 1
ATOM 791 N N . GLY A 1 99 ? -5.785 8.518 27.398 1.00 71.12 99 GLY A N 1
ATOM 792 C CA . GLY A 1 99 ? -4.440 8.858 26.925 1.00 71.12 99 GLY A CA 1
ATOM 793 C C . GLY A 1 99 ? -4.433 9.867 25.775 1.00 71.12 99 GLY A C 1
ATOM 794 O O . GLY A 1 99 ? -4.077 9.523 24.650 1.00 71.12 99 GLY A O 1
ATOM 795 N N . ASN A 1 100 ? -4.762 11.130 26.074 1.00 71.25 100 ASN A N 1
ATOM 796 C CA . ASN A 1 100 ? -4.762 12.233 25.099 1.00 71.25 100 ASN A CA 1
ATOM 797 C C . ASN A 1 100 ? -3.403 12.459 24.408 1.00 71.25 100 ASN A C 1
ATOM 799 O O . ASN A 1 100 ? -3.369 12.988 23.300 1.00 71.25 100 ASN A O 1
ATOM 803 N N . ASP A 1 101 ? -2.308 12.018 25.031 1.00 76.50 101 ASP A N 1
ATOM 804 C CA . ASP A 1 101 ? -0.944 12.152 24.509 1.00 76.50 101 ASP A CA 1
ATOM 805 C C . ASP A 1 101 ? -0.486 10.949 23.657 1.00 76.50 101 ASP A C 1
ATOM 807 O O . ASP A 1 101 ? 0.680 10.874 23.260 1.00 76.50 101 ASP A O 1
ATOM 811 N N . HIS A 1 102 ? -1.366 9.984 23.353 1.00 79.00 102 HIS A N 1
ATOM 812 C CA . HIS A 1 102 ? -0.990 8.821 22.547 1.00 79.00 102 HIS A CA 1
ATOM 813 C C . HIS A 1 102 ? -0.615 9.236 21.103 1.00 79.00 102 HIS A C 1
ATOM 815 O O . HIS A 1 102 ? -1.375 9.961 20.451 1.00 79.00 102 HIS A O 1
ATOM 821 N N . PRO A 1 103 ? 0.500 8.739 20.524 1.00 79.94 103 PRO A N 1
ATOM 822 C CA . PRO A 1 103 ? 0.968 9.137 19.185 1.00 79.94 103 PRO A CA 1
ATOM 823 C C . PRO A 1 103 ? -0.008 8.787 18.045 1.00 79.94 103 PRO A C 1
ATOM 825 O O . PRO A 1 103 ? 0.089 9.340 16.942 1.00 79.94 103 PRO A O 1
ATOM 828 N N . GLY A 1 104 ? -0.936 7.860 18.302 1.00 78.38 104 GLY A N 1
ATOM 829 C CA . GLY A 1 104 ? -2.024 7.475 17.400 1.00 78.38 104 GLY A CA 1
ATOM 830 C C . GLY A 1 104 ? -3.226 8.435 17.393 1.00 78.38 104 GLY A C 1
ATOM 831 O O . GLY A 1 104 ? -4.038 8.362 16.467 1.00 78.38 104 GLY A O 1
ATOM 832 N N . GLY A 1 105 ? -3.315 9.345 18.369 1.00 82.00 105 GLY A N 1
ATOM 833 C CA . GLY A 1 105 ? -4.408 10.303 18.553 1.00 82.00 105 GLY A CA 1
ATOM 834 C C . GLY A 1 105 ? -5.200 10.094 19.858 1.00 82.00 105 GLY A C 1
ATOM 835 O O . GLY A 1 105 ? -5.151 9.005 20.438 1.00 82.00 105 GLY A O 1
ATOM 836 N N . PRO A 1 106 ? -5.941 11.127 20.306 1.00 85.75 106 PRO A N 1
ATOM 837 C CA . PRO A 1 106 ? -6.747 11.075 21.531 1.00 85.75 106 PRO A CA 1
ATOM 838 C C . PRO A 1 106 ? -8.001 10.198 21.384 1.00 85.75 106 PRO A C 1
ATOM 840 O O . PRO A 1 106 ? -8.590 9.780 22.371 1.00 85.75 106 PRO A O 1
ATOM 843 N N . ASP A 1 107 ? -8.396 9.888 20.153 1.00 90.88 107 ASP A N 1
ATOM 844 C CA . ASP A 1 107 ? -9.591 9.126 19.815 1.00 90.88 107 ASP A CA 1
ATOM 845 C C . ASP A 1 107 ? -9.260 7.866 19.005 1.00 90.88 107 ASP A C 1
ATOM 847 O O . ASP A 1 107 ? -8.190 7.733 18.387 1.00 90.88 107 ASP A O 1
ATOM 851 N N . GLY A 1 108 ? -10.204 6.933 18.995 1.00 92.81 108 GLY A N 1
ATOM 852 C CA . GLY A 1 108 ? -10.083 5.686 18.254 1.00 92.81 108 GLY A CA 1
ATOM 853 C C . GLY A 1 108 ? -11.356 4.857 18.287 1.00 92.81 108 GLY A C 1
ATOM 854 O O . GLY A 1 108 ? -12.387 5.285 18.790 1.00 92.81 108 GLY A O 1
ATOM 855 N N . ILE A 1 109 ? -11.274 3.660 17.727 1.00 93.62 109 ILE A N 1
ATOM 856 C CA . ILE A 1 109 ? -12.346 2.671 17.709 1.00 93.62 109 ILE A CA 1
ATOM 857 C C . ILE A 1 109 ? -11.966 1.591 18.718 1.00 93.62 109 ILE A C 1
ATOM 859 O O . ILE A 1 109 ? -10.942 0.934 18.537 1.00 93.62 109 ILE A O 1
ATOM 863 N N . ALA A 1 110 ? -12.764 1.412 19.767 1.00 92.38 110 ALA A N 1
ATOM 864 C CA . ALA A 1 110 ? -12.536 0.402 20.799 1.00 92.38 110 ALA A CA 1
ATOM 865 C C . ALA A 1 110 ? -13.863 -0.197 21.289 1.00 92.38 110 ALA A C 1
ATOM 867 O O . ALA A 1 110 ? -14.941 0.238 20.880 1.00 92.38 110 ALA A O 1
ATOM 868 N N . GLY A 1 111 ? -13.781 -1.208 22.158 1.00 88.44 111 GLY A N 1
ATOM 869 C CA . GLY A 1 111 ? -14.934 -1.749 22.883 1.00 88.44 111 GLY A CA 1
ATOM 870 C C . GLY A 1 111 ? -16.091 -2.173 21.971 1.00 88.44 111 GLY A C 1
ATOM 871 O O . GLY A 1 111 ? -15.904 -2.912 21.004 1.00 88.44 111 GLY A O 1
ATOM 872 N N . GLU A 1 112 ? -17.300 -1.693 22.265 1.00 89.69 112 GLU A N 1
ATOM 873 C CA . GLU A 1 112 ? -18.509 -2.036 21.502 1.00 89.69 112 GLU A CA 1
ATOM 874 C C . GLU A 1 112 ? -18.472 -1.513 20.060 1.00 89.69 112 GLU A C 1
ATOM 876 O O . GLU A 1 112 ? -18.957 -2.179 19.140 1.00 89.69 112 GLU A O 1
ATOM 881 N N . LYS A 1 113 ? -17.849 -0.352 19.820 1.00 92.75 113 LYS A N 1
ATOM 882 C CA . LYS A 1 113 ? -17.702 0.201 18.465 1.00 92.75 113 LYS A CA 1
ATOM 883 C C . LYS A 1 113 ? -16.768 -0.623 17.599 1.00 92.75 113 LYS A C 1
ATOM 885 O O . LYS A 1 113 ? -17.011 -0.738 16.400 1.00 92.75 113 LYS A O 1
ATOM 890 N N . PHE A 1 114 ? -15.749 -1.229 18.202 1.00 91.31 114 PHE A N 1
ATOM 891 C CA . PHE A 1 114 ? -14.879 -2.178 17.517 1.00 91.31 114 PHE A CA 1
ATOM 892 C C . PHE A 1 114 ? -15.673 -3.397 17.038 1.00 91.31 114 PHE A C 1
ATOM 894 O O . PHE A 1 114 ? -15.594 -3.755 15.867 1.00 91.31 114 PHE A O 1
ATOM 901 N N . LEU A 1 115 ? -16.512 -3.980 17.896 1.00 91.12 115 LEU A N 1
ATOM 902 C CA . LEU A 1 115 ? -17.375 -5.098 17.501 1.00 91.12 115 LEU A CA 1
ATOM 903 C C . LEU A 1 115 ? -18.394 -4.682 16.429 1.00 91.12 115 LEU A C 1
ATOM 905 O O . LEU A 1 115 ? -18.586 -5.409 15.460 1.00 91.12 115 LEU A O 1
ATOM 909 N N . THR A 1 116 ? -18.980 -3.487 16.555 1.00 92.31 116 THR A N 1
ATOM 910 C CA . THR A 1 116 ? -19.933 -2.946 15.568 1.00 92.31 116 THR A CA 1
ATOM 911 C C . THR A 1 116 ? -19.279 -2.758 14.194 1.00 92.31 116 THR A C 1
ATOM 913 O O . THR A 1 116 ? -19.897 -3.039 13.171 1.00 92.31 116 THR A O 1
ATOM 916 N N . LEU A 1 117 ? -18.019 -2.307 14.152 1.00 93.31 117 LEU A N 1
ATOM 917 C CA . LEU A 1 117 ? -17.251 -2.186 12.910 1.00 93.31 117 LEU A CA 1
ATOM 918 C C . LEU A 1 117 ? -17.116 -3.541 12.210 1.00 93.31 117 LEU A C 1
ATOM 920 O O . LEU A 1 117 ? -17.387 -3.635 11.018 1.00 93.31 117 LEU A O 1
ATOM 924 N N . PHE A 1 118 ? -16.697 -4.580 12.934 1.00 92.19 118 PHE A N 1
ATOM 925 C CA . PHE A 1 118 ? -16.523 -5.910 12.348 1.00 92.19 118 PHE A CA 1
ATOM 926 C C . PHE A 1 118 ? -17.852 -6.567 11.971 1.00 92.19 118 PHE A C 1
ATOM 928 O O . PHE A 1 118 ? -17.930 -7.215 10.931 1.00 92.19 118 PHE A O 1
ATOM 935 N N . GLN A 1 119 ? -18.913 -6.305 12.734 1.00 91.38 119 GLN A N 1
ATOM 936 C CA . GLN A 1 119 ? -20.266 -6.711 12.370 1.00 91.38 119 GLN A CA 1
ATOM 937 C C . GLN A 1 119 ? -20.712 -6.086 11.040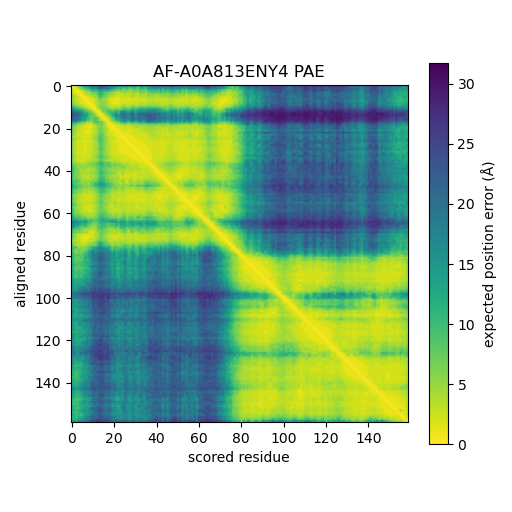 1.00 91.38 119 GLN A C 1
ATOM 939 O O . GLN A 1 119 ? -21.228 -6.795 10.182 1.00 91.38 119 GLN A O 1
ATOM 944 N N . ASP A 1 120 ? -20.474 -4.786 10.842 1.00 91.62 120 ASP A N 1
ATOM 945 C CA . ASP A 1 120 ? -20.790 -4.096 9.584 1.00 91.62 120 ASP A CA 1
ATOM 946 C C . ASP A 1 120 ? -19.913 -4.564 8.408 1.00 91.62 120 ASP A C 1
ATOM 948 O O . ASP A 1 120 ? -20.294 -4.397 7.250 1.00 91.62 120 ASP A O 1
ATOM 952 N N . LEU A 1 121 ? -18.739 -5.135 8.695 1.00 89.06 121 LEU A N 1
ATOM 953 C CA . LEU A 1 121 ? -17.861 -5.774 7.712 1.00 89.06 121 LEU A CA 1
ATOM 954 C C . LEU A 1 121 ? -18.205 -7.252 7.474 1.00 89.06 121 LEU A C 1
ATOM 956 O O . LEU A 1 121 ? -17.545 -7.882 6.653 1.00 89.06 121 LEU A O 1
ATOM 960 N N . GLU A 1 122 ? -19.205 -7.793 8.177 1.00 91.19 122 GLU A N 1
ATOM 961 C CA . GLU A 1 122 ? -19.590 -9.210 8.145 1.00 91.19 122 GLU A CA 1
ATOM 962 C C . GLU A 1 122 ? -18.430 -10.161 8.508 1.00 91.19 122 GLU A C 1
ATOM 964 O O . GLU A 1 122 ? -18.334 -11.278 8.003 1.00 91.19 122 GLU A O 1
ATOM 969 N N . VAL A 1 123 ? -17.545 -9.717 9.406 1.00 88.81 123 VAL A N 1
ATOM 970 C CA . VAL A 1 123 ? -16.360 -10.455 9.868 1.00 88.81 123 VAL A CA 1
ATOM 971 C C . VAL A 1 123 ? -16.486 -10.732 11.364 1.00 88.81 123 VAL A C 1
ATOM 973 O O . VAL A 1 123 ? -16.830 -9.842 12.139 1.00 88.81 123 VAL A O 1
ATOM 976 N N . ASP A 1 124 ? -16.165 -11.951 11.795 1.00 86.31 124 ASP A N 1
ATOM 977 C CA . ASP A 1 124 ? -16.069 -12.279 13.221 1.00 86.31 124 ASP A CA 1
ATOM 978 C C . ASP A 1 124 ? -14.637 -12.024 13.727 1.00 86.31 124 ASP A C 1
ATOM 980 O O . ASP A 1 124 ? -13.720 -12.776 13.386 1.00 86.31 124 ASP A O 1
ATOM 984 N N . PRO A 1 125 ? -14.404 -11.001 14.570 1.00 82.88 125 PRO A N 1
ATOM 985 C CA . PRO A 1 125 ? -13.063 -10.670 15.033 1.00 82.88 125 PRO A CA 1
ATOM 986 C C . PRO A 1 125 ? -12.455 -11.720 15.974 1.00 82.88 125 PRO A C 1
ATOM 988 O O . PRO A 1 125 ? -11.248 -11.678 16.211 1.00 82.88 125 PRO A O 1
ATOM 991 N N . GLY A 1 126 ? -13.255 -12.641 16.525 1.00 82.06 126 GLY A N 1
ATOM 992 C CA . GLY A 1 126 ? -12.770 -13.705 17.407 1.00 82.06 126 GLY A CA 1
ATOM 993 C C . GLY A 1 126 ? -12.233 -14.933 16.669 1.00 82.06 126 GLY A C 1
ATOM 994 O O . GLY A 1 126 ? -11.437 -15.682 17.239 1.00 82.06 126 GLY A O 1
ATOM 995 N N . THR A 1 127 ? -12.657 -15.152 15.422 1.00 82.06 127 THR A N 1
ATOM 996 C CA . THR A 1 127 ? -12.361 -16.386 14.674 1.00 82.06 127 THR A CA 1
ATOM 997 C C . THR A 1 127 ? -11.748 -16.141 13.299 1.00 82.06 127 THR A C 1
ATOM 999 O O . THR A 1 127 ? -11.043 -17.015 12.788 1.00 82.06 127 THR A O 1
ATOM 1002 N N . ASP A 1 128 ? -11.955 -14.963 12.710 1.00 82.94 128 ASP A N 1
ATOM 1003 C CA . ASP A 1 128 ? -11.528 -14.668 11.349 1.00 82.94 128 ASP A CA 1
ATOM 1004 C C . ASP A 1 128 ? -10.114 -14.061 11.291 1.00 82.94 128 ASP A C 1
ATOM 1006 O O . ASP A 1 128 ? -9.784 -13.058 11.933 1.00 82.94 128 ASP A O 1
ATOM 1010 N N . VAL A 1 129 ? -9.271 -14.640 10.433 1.00 86.56 129 VAL A N 1
ATOM 1011 C CA . VAL A 1 129 ? -7.919 -14.150 10.123 1.00 86.56 129 VAL A CA 1
ATOM 1012 C C . VAL A 1 129 ? -7.964 -12.754 9.492 1.00 86.56 129 VAL A C 1
ATOM 1014 O O . VAL A 1 129 ? -7.003 -11.991 9.624 1.00 86.56 129 VAL A O 1
ATOM 1017 N N . VAL A 1 130 ? -9.073 -12.381 8.846 1.00 85.56 130 VAL A N 1
ATOM 1018 C CA . VAL A 1 130 ? -9.266 -11.049 8.254 1.00 85.56 130 VAL A CA 1
ATOM 1019 C C . VAL A 1 130 ? -9.160 -9.944 9.308 1.00 85.56 130 VAL A C 1
ATOM 1021 O O . VAL A 1 130 ? -8.544 -8.910 9.041 1.00 85.56 130 VAL A O 1
ATOM 1024 N N . ALA A 1 131 ? -9.668 -10.163 10.524 1.00 85.88 131 ALA A N 1
ATOM 1025 C CA . ALA A 1 131 ? -9.561 -9.176 11.596 1.00 85.88 131 ALA A CA 1
ATOM 1026 C C . ALA A 1 131 ? -8.109 -8.960 12.043 1.00 85.88 131 ALA A C 1
ATOM 1028 O O . ALA A 1 131 ? -7.674 -7.821 12.237 1.00 85.88 131 ALA A O 1
ATOM 1029 N N . LEU A 1 132 ? -7.329 -10.043 12.111 1.00 85.75 132 LEU A N 1
ATOM 1030 C CA . LEU A 1 132 ? -5.896 -9.979 12.392 1.00 85.75 132 LEU A CA 1
ATOM 1031 C C . LEU A 1 132 ? -5.137 -9.266 11.261 1.00 85.75 132 LEU A C 1
ATOM 1033 O O . LEU A 1 132 ? -4.273 -8.429 11.522 1.00 85.75 132 LEU A O 1
ATOM 1037 N N . ALA A 1 133 ? -5.476 -9.562 10.004 1.00 86.69 133 ALA A N 1
ATOM 1038 C CA . ALA A 1 133 ? -4.870 -8.926 8.839 1.00 86.69 133 ALA A CA 1
ATOM 1039 C C . ALA A 1 133 ? -5.159 -7.417 8.796 1.00 86.69 133 ALA A C 1
ATOM 1041 O O . ALA A 1 133 ? -4.255 -6.629 8.508 1.00 86.69 133 ALA A O 1
ATOM 1042 N N . LEU A 1 134 ? -6.383 -7.004 9.140 1.00 88.50 134 LEU A N 1
ATOM 1043 C CA . LEU A 1 134 ? -6.747 -5.593 9.257 1.00 88.50 134 LEU A CA 1
ATOM 1044 C C . LEU A 1 134 ? -5.968 -4.911 10.387 1.00 88.50 134 LEU A C 1
ATOM 1046 O O . LEU A 1 134 ? -5.410 -3.834 10.178 1.00 88.50 134 LEU A O 1
ATOM 1050 N N . ALA A 1 135 ? -5.864 -5.545 11.558 1.00 88.69 135 ALA A N 1
ATOM 1051 C CA . ALA A 1 135 ? -5.092 -4.997 12.671 1.00 88.69 135 ALA A CA 1
ATOM 1052 C C . ALA A 1 135 ? -3.608 -4.819 12.322 1.00 88.69 135 ALA A C 1
ATOM 1054 O O . ALA A 1 135 ? -3.013 -3.780 12.626 1.00 88.69 135 ALA A O 1
ATOM 1055 N N . GLN A 1 136 ? -3.041 -5.789 11.603 1.00 87.81 136 GLN A N 1
ATOM 1056 C CA . GLN A 1 136 ? -1.680 -5.713 11.088 1.00 87.81 136 GLN A CA 1
ATOM 1057 C C . GLN A 1 136 ? -1.521 -4.596 10.047 1.00 87.81 136 GLN A C 1
ATOM 1059 O O . GLN A 1 136 ? -0.535 -3.860 10.086 1.00 87.81 136 GLN A O 1
ATOM 1064 N N . ALA A 1 137 ? -2.481 -4.431 9.132 1.00 86.75 137 ALA A N 1
ATOM 1065 C CA . ALA A 1 137 ? -2.456 -3.366 8.129 1.00 86.75 137 ALA A CA 1
ATOM 1066 C C . ALA A 1 137 ? -2.533 -1.967 8.765 1.00 86.75 137 ALA A C 1
ATOM 1068 O O . ALA A 1 137 ? -1.827 -1.053 8.334 1.00 86.75 137 ALA A O 1
ATOM 1069 N N . CYS A 1 138 ? -3.338 -1.816 9.818 1.00 88.50 138 CYS A N 1
ATOM 1070 C CA . CYS A 1 138 ? -3.436 -0.600 10.628 1.00 88.50 138 CYS A CA 1
ATOM 1071 C C . CYS A 1 138 ? -2.214 -0.359 11.523 1.00 88.50 138 CYS A C 1
ATOM 1073 O O . CYS A 1 138 ? -2.061 0.749 12.038 1.00 88.50 138 CYS A O 1
ATOM 1075 N N . ASN A 1 139 ? -1.339 -1.358 11.690 1.00 88.94 139 ASN A N 1
ATOM 1076 C CA . ASN A 1 139 ? -0.233 -1.338 12.645 1.00 88.94 139 ASN A CA 1
ATOM 1077 C C . ASN A 1 139 ? -0.723 -0.942 14.052 1.00 88.94 139 ASN A C 1
ATOM 1079 O O . ASN A 1 139 ? -0.167 -0.037 14.679 1.00 88.94 139 ASN A O 1
ATOM 1083 N N . ALA A 1 140 ? -1.813 -1.584 14.484 1.00 88.25 140 ALA A N 1
ATOM 1084 C CA . ALA A 1 140 ? -2.473 -1.304 15.752 1.00 88.25 140 ALA A CA 1
ATOM 1085 C C . ALA A 1 140 ? -1.517 -1.541 16.927 1.00 88.25 140 ALA A C 1
ATOM 1087 O O . ALA A 1 140 ? -0.871 -2.589 17.008 1.00 88.25 140 ALA A O 1
ATOM 1088 N N . SER A 1 141 ? -1.417 -0.565 17.830 1.00 87.25 141 SER A N 1
ATOM 1089 C CA . SER A 1 141 ? -0.544 -0.665 19.006 1.00 87.25 141 SER A CA 1
ATOM 1090 C C . SER A 1 141 ? -1.118 -1.576 20.089 1.00 87.25 141 SER A C 1
ATOM 1092 O O . SER A 1 141 ? -0.370 -2.163 20.869 1.00 87.25 141 SER A O 1
ATOM 1094 N N . GLU A 1 142 ? -2.443 -1.686 20.139 1.00 87.94 142 GLU A N 1
ATOM 1095 C CA . GLU A 1 142 ? -3.195 -2.375 21.179 1.00 87.94 142 GLU A CA 1
ATOM 1096 C C . GLU A 1 142 ? -4.241 -3.299 20.548 1.00 87.94 142 GLU A C 1
ATOM 1098 O O . GLU A 1 142 ? -4.869 -2.980 19.537 1.00 87.94 142 GLU A O 1
ATOM 1103 N N . MET A 1 143 ? -4.442 -4.472 21.149 1.00 85.25 143 MET A N 1
ATOM 1104 C CA . MET A 1 143 ? -5.452 -5.417 20.682 1.00 85.25 143 MET A CA 1
ATOM 1105 C C . MET A 1 143 ? -6.856 -4.870 20.960 1.00 85.25 143 MET A C 1
ATOM 1107 O O . MET A 1 143 ? -7.151 -4.451 22.076 1.00 85.25 143 MET A O 1
ATOM 1111 N N . GLY A 1 144 ? -7.735 -4.911 19.956 1.00 87.44 144 GLY A N 1
ATOM 1112 C CA . GLY A 1 144 ? -9.115 -4.432 20.095 1.00 87.44 144 GLY A CA 1
ATOM 1113 C C . GLY A 1 144 ? -9.261 -2.908 20.071 1.00 87.44 144 GLY A C 1
ATOM 1114 O O . GLY A 1 144 ? -10.337 -2.401 20.390 1.00 87.44 144 GLY A O 1
ATOM 1115 N N . VAL A 1 145 ? -8.202 -2.179 19.703 1.00 90.88 145 VAL A N 1
ATOM 1116 C CA . VAL A 1 145 ? -8.211 -0.719 19.594 1.00 90.88 145 VAL A CA 1
ATOM 1117 C C . VAL A 1 145 ? -7.589 -0.299 18.268 1.00 90.88 145 VAL A C 1
ATOM 1119 O O . VAL A 1 145 ? -6.483 -0.709 17.928 1.00 90.88 145 VAL A O 1
ATOM 1122 N N . PHE A 1 146 ? -8.276 0.574 17.536 1.00 92.88 146 PHE A N 1
ATOM 1123 C CA . PHE A 1 146 ? -7.695 1.287 16.402 1.00 92.88 146 PHE A CA 1
ATOM 1124 C C . PHE A 1 146 ? -7.679 2.782 16.674 1.00 92.88 146 PHE A C 1
ATOM 1126 O O . PHE A 1 146 ? -8.717 3.444 16.610 1.00 92.88 146 PHE A O 1
ATOM 1133 N N . ARG A 1 147 ? -6.498 3.347 16.940 1.00 92.00 147 ARG A N 1
ATOM 1134 C CA . ARG A 1 147 ? -6.366 4.803 17.084 1.00 92.00 147 ARG A CA 1
ATOM 1135 C C . ARG A 1 147 ? -6.567 5.488 15.734 1.00 92.00 147 ARG A C 1
ATOM 1137 O O . ARG A 1 147 ? -6.283 4.907 14.682 1.00 92.00 147 ARG A O 1
ATOM 1144 N N . ARG A 1 148 ? -7.002 6.754 15.742 1.00 90.44 148 ARG A N 1
ATOM 1145 C CA . ARG A 1 148 ? -7.303 7.527 14.519 1.00 90.44 148 ARG A CA 1
ATOM 1146 C C . ARG A 1 148 ? -6.248 7.373 13.424 1.00 90.44 148 ARG A C 1
ATOM 1148 O O . ARG A 1 148 ? -6.577 7.106 12.267 1.00 90.44 148 ARG A O 1
ATOM 1155 N N . ARG A 1 149 ? -4.975 7.590 13.767 1.00 88.31 149 ARG A N 1
ATOM 1156 C CA . ARG A 1 149 ? -3.877 7.554 12.793 1.00 88.31 149 ARG A CA 1
ATOM 1157 C C . ARG A 1 149 ? -3.646 6.149 12.246 1.00 88.31 149 ARG A C 1
ATOM 1159 O O . ARG A 1 149 ? -3.416 6.025 11.048 1.00 88.31 149 ARG A O 1
ATOM 1166 N N . GLU A 1 150 ? -3.700 5.138 13.102 1.00 90.56 150 GLU A N 1
ATOM 1167 C CA . GLU A 1 150 ? -3.517 3.725 12.748 1.00 90.56 150 GLU A CA 1
ATOM 1168 C C . GLU A 1 150 ? -4.597 3.284 11.766 1.00 90.56 150 GLU A C 1
ATOM 1170 O O . GLU A 1 150 ? -4.281 2.862 10.656 1.00 90.56 150 GLU A O 1
ATOM 1175 N N . PHE A 1 151 ? -5.864 3.520 12.114 1.00 90.69 151 PHE A N 1
ATOM 1176 C CA . PHE A 1 151 ? -7.005 3.168 11.275 1.00 90.69 151 PHE A CA 1
ATOM 1177 C C . PHE A 1 151 ? -6.951 3.848 9.905 1.00 90.69 151 PHE A C 1
ATOM 1179 O O . PHE A 1 151 ? -7.006 3.196 8.865 1.00 90.69 151 PHE A O 1
ATOM 1186 N N . ILE A 1 152 ? -6.784 5.176 9.892 1.00 87.31 152 ILE A N 1
ATOM 1187 C CA . ILE A 1 152 ? -6.756 5.946 8.646 1.00 87.31 152 ILE A CA 1
ATOM 1188 C C . ILE A 1 152 ? -5.582 5.512 7.765 1.00 87.31 152 ILE A C 1
ATOM 1190 O O . ILE A 1 152 ? -5.732 5.417 6.547 1.00 87.31 152 ILE A O 1
ATOM 1194 N N . CYS A 1 153 ? -4.411 5.263 8.359 1.00 83.50 153 CYS A N 1
ATOM 1195 C CA . CYS A 1 153 ? -3.242 4.825 7.602 1.00 83.50 153 CYS A CA 1
ATOM 1196 C C . CYS A 1 153 ? -3.366 3.381 7.111 1.00 83.50 153 CYS A C 1
ATOM 1198 O O . CYS A 1 153 ? -2.851 3.105 6.031 1.00 83.50 153 CYS A O 1
ATOM 1200 N N . GLY A 1 154 ? -4.028 2.504 7.866 1.00 86.25 154 GLY A N 1
ATOM 1201 C CA . GLY A 1 154 ? -4.262 1.111 7.493 1.00 86.25 154 GLY A CA 1
ATOM 1202 C C . GLY A 1 154 ? -5.299 0.948 6.393 1.00 86.25 154 GLY A C 1
ATOM 1203 O O . GLY A 1 154 ? -5.067 0.253 5.413 1.00 86.25 154 GLY A O 1
ATOM 1204 N N . CYS A 1 155 ? -6.425 1.656 6.465 1.00 85.44 155 CYS A N 1
ATOM 1205 C CA . CYS A 1 155 ? -7.384 1.634 5.359 1.00 85.44 155 CYS A CA 1
ATOM 1206 C C . CYS A 1 155 ? -6.776 2.242 4.084 1.00 85.44 155 CYS A C 1
ATOM 1208 O O . CYS A 1 155 ? -6.987 1.738 2.988 1.00 85.44 155 CYS A O 1
ATOM 1210 N N . ALA A 1 156 ? -5.941 3.274 4.233 1.00 77.56 156 ALA A N 1
ATOM 1211 C CA . ALA A 1 156 ? -5.181 3.873 3.139 1.00 77.56 156 ALA A CA 1
ATOM 1212 C C . ALA A 1 156 ? -4.146 2.939 2.480 1.00 77.56 156 ALA A C 1
ATOM 1214 O O . ALA A 1 156 ? -3.661 3.267 1.397 1.00 77.56 156 ALA A O 1
ATOM 1215 N N . THR A 1 157 ? -3.733 1.848 3.136 1.00 72.50 157 THR A N 1
ATOM 1216 C CA . THR A 1 157 ? -2.828 0.842 2.553 1.00 72.50 157 THR A CA 1
ATOM 1217 C C . THR A 1 157 ? -3.560 -0.337 1.923 1.00 72.50 157 THR A C 1
ATOM 1219 O O . THR A 1 157 ? -2.924 -1.077 1.175 1.00 72.50 157 THR 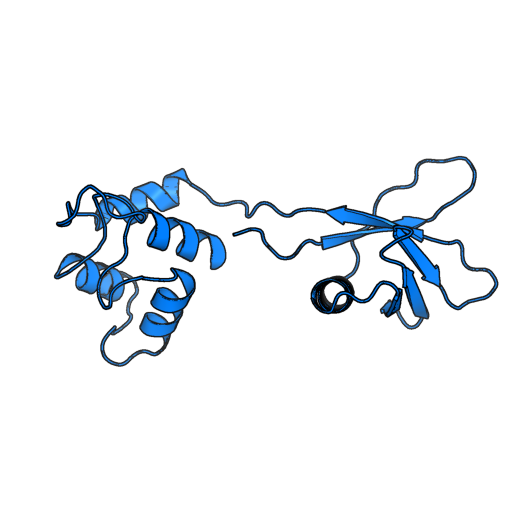A O 1
ATOM 1222 N N . LEU A 1 158 ? -4.843 -0.525 2.243 1.00 71.69 158 LEU A N 1
ATOM 1223 C CA . LEU A 1 158 ? -5.678 -1.611 1.729 1.00 71.69 158 LEU A CA 1
ATOM 1224 C C . LEU A 1 158 ? -6.443 -1.241 0.444 1.00 71.69 158 LEU A C 1
ATOM 1226 O O . LEU A 1 158 ? -6.858 -2.152 -0.268 1.00 71.69 158 LEU A O 1
ATOM 1230 N N . GLU A 1 159 ? -6.611 0.053 0.142 1.00 56.91 159 GLU A N 1
ATOM 1231 C CA . GLU A 1 159 ? -7.030 0.555 -1.188 1.00 56.91 159 GLU A CA 1
ATOM 1232 C C . GLU A 1 159 ? -5.910 0.447 -2.238 1.00 56.91 159 GLU A C 1
ATOM 1234 O O . GLU A 1 159 ? -6.218 0.043 -3.383 1.00 56.91 159 GLU A O 1
#

Secondary structure (DSSP, 8-state):
-PPPPEEEEEE--TTS-PPPEEPPHHHHHHHHHHHHTT-SEEEEEETTEEEEEETTTTEEEESSTTPPPEEEEEEPPPP---HHHHHHHHHTT-EE-S-TT-TT-SEEE-HHHHHHHHHHTT--TTT-HHHHHHHHHHT-SBTTBEEHHHHHHHHHHH-

Nearest PDB structures (foldseek):
  9bks-assembly1_A  TM=8.540E-01  e=8.304E-05  Homo sapiens
  3v3l-assembly1_A  TM=8.952E-01  e=1.979E-04  Homo sapiens
  4qpl-assembly2_C  TM=8.902E-01  e=2.494E-04  Mus musculus
  6miw-assembly1_A  TM=8.703E-01  e=4.715E-04  Homo sapiens
  1ujr-assembly1_A  TM=8.546E-01  e=4.996E-04  Mus musculus

Mean predicted aligned error: 12.19 Å

InterPro domains:
  IPR004170 WWE domain [PF02825] (6-64)
  IPR004170 WWE domain [PS50918] (1-74)
  IPR005176 Potentiating neddylation domain [PS51229] (81-159)
  IPR037197 WWE domain superfamily [G3DSA:3.30.720.50] (4-76)
  IPR037197 WWE domain superfamily [SSF117839] (6-75)

Radius of gyration: 22.07 Å; Cα contacts (8 Å, |Δi|>4): 253; chains: 1; bounding box: 45×32×59 Å

Sequence (159 aa):
IALPPRWEFRDRAFGSPGIWRPFPESVSAEINALARRGQRRGNVSMGGSELVVDLQDMVAMPTDQYAVPRMLRKSLRHPSINKKALRQFYLKYAEDLPGNDHPGGPDGIAGEKFLTLFQDLEVDPGTDVVALALAQACNASEMGVFRRREFICGCATLE

Solvent-accessible surface area (backbone atoms only — not comparable to full-atom values): 9010 Å² total; per-residue (Å²): 127,76,54,81,51,42,36,28,36,25,61,60,55,89,92,56,92,58,72,78,39,73,51,57,68,70,49,23,49,50,54,50,49,38,55,74,72,68,45,52,63,51,80,48,68,57,96,91,42,52,27,44,35,29,68,78,80,32,32,35,33,47,75,54,95,86,53,66,48,20,42,46,47,81,44,79,46,73,75,89,65,58,63,66,60,54,50,54,57,48,60,75,37,51,40,87,42,91,55,70,82,40,94,39,41,39,32,21,26,37,69,70,37,35,53,50,50,31,55,77,65,76,43,54,72,89,79,39,67,64,48,56,52,50,41,58,55,18,60,44,91,47,91,71,38,35,29,49,50,25,42,57,46,15,56,60,69,73,112

Foldseek 3Di:
DWDQWWKWKDFPDPPDPGDTHTADPVQRVVVSVCVVVVHQWDWDDGPNWIWIQGNVQQWTHTPDPPGTIIHMDTHTDDQPDPLVVLVVLFVVQKDQDPDCPDPLHRIWHADPSLVVNCVVVVHDCVPDVVVVVLCVLLVPPDPRIRRNNSNSNSVSVVD

pLDDT: mean 83.82, std 9.5, range [49.19, 94.25]

Organism: Polarella glacialis (NCBI:txid89957)